Protein AF-A0A2M6X4P5-F1 (afdb_monomer)

Solvent-accessible surface area (backbone atoms only — not comparable to full-atom values): 9635 Å² total; per-residue (Å²): 139,70,73,65,65,58,54,56,53,43,50,57,51,52,50,55,52,47,60,49,28,76,72,23,84,21,36,47,66,47,82,45,94,85,73,28,40,36,39,32,28,67,88,80,66,47,44,37,49,48,46,62,85,42,56,65,49,76,44,84,48,58,52,99,82,68,48,63,32,38,38,44,30,32,71,88,73,50,57,39,34,41,46,46,56,48,58,31,32,42,51,39,91,48,90,95,53,64,70,88,77,47,65,81,57,46,44,74,70,52,53,55,59,42,47,53,53,28,52,51,40,33,75,74,66,32,77,82,31,70,63,28,53,47,36,50,47,52,47,51,15,42,49,53,19,40,45,73,69,31,32,78,50,72,72,63,69,44,55,75,70,70,55,74,79,70,78,77,85,125

Secondary structure (DSSP, 8-state):
--HHHHHHHHHHHHHHHHHHHHH-SSEEEEEETTTEEEEEETTT--EEEE-GGGEEEEEEEE-TT--EEEEEEETTS-EEEE-SS-EEEPPPP-TTS-TTSS-SSB-TTHHHHHHHHHHHHHHHH-TT-HHHHHHHHHHHHHHHHHHHHTB--HHHHTGGGSSPP-----

Sequence (170 aa):
MESSSRSDQKGQLIEKIIEFVERSNGLDGQNTPGDQFEIVQKLDGKRLVFHPTEVDLIYHRKDSEERPFVQVNFTSGVKILLTEDFIGFKPVPMLGLDQEQLPKVVTTPDLISVFEAFEEAFYQEGSESAEVQTLRKVFFSIICGGEAVGFDLECEKNWVQTLPKAPVSA

Structure (mmCIF, N/CA/C/O backbone):
data_AF-A0A2M6X4P5-F1
#
_entry.id   AF-A0A2M6X4P5-F1
#
loop_
_atom_site.group_PDB
_atom_site.id
_atom_site.type_symbol
_atom_site.label_atom_id
_atom_site.label_alt_id
_atom_site.label_comp_id
_atom_site.label_asym_id
_atom_site.label_entity_id
_atom_site.label_seq_id
_atom_site.pdbx_PDB_ins_code
_atom_site.Cartn_x
_atom_site.Cartn_y
_atom_site.Cartn_z
_atom_site.occupancy
_atom_site.B_iso_or_equiv
_atom_site.auth_seq_id
_atom_site.auth_comp_id
_atom_site.auth_asym_id
_atom_site.auth_atom_id
_atom_site.pdbx_PDB_model_num
ATOM 1 N N . MET A 1 1 ? -34.574 -7.195 14.957 1.00 45.31 1 MET A N 1
ATOM 2 C CA . MET A 1 1 ? -33.747 -6.925 16.157 1.00 45.31 1 MET A CA 1
ATOM 3 C C . MET A 1 1 ? -32.290 -7.398 15.983 1.00 45.31 1 MET A C 1
ATOM 5 O O . MET A 1 1 ? -31.601 -7.548 16.976 1.00 45.31 1 MET A O 1
ATOM 9 N N . GLU A 1 2 ? -31.773 -7.567 14.755 1.00 45.44 2 GLU A N 1
ATOM 10 C CA . GLU A 1 2 ? -30.384 -8.028 14.508 1.00 45.44 2 GLU A CA 1
ATOM 11 C C . GLU A 1 2 ? -29.390 -6.895 14.184 1.00 45.44 2 GLU A C 1
ATOM 13 O O . GLU A 1 2 ? -28.190 -7.129 14.078 1.00 45.44 2 GLU A O 1
ATOM 18 N N . SER A 1 3 ? -29.862 -5.654 14.035 1.00 51.47 3 SER A N 1
ATOM 19 C CA . SER A 1 3 ? -29.026 -4.537 13.572 1.00 51.47 3 SER A CA 1
ATOM 20 C C . SER A 1 3 ? -28.127 -3.927 14.654 1.00 51.47 3 SER A C 1
ATOM 22 O O . SER A 1 3 ? -27.179 -3.233 14.308 1.00 51.47 3 SER A O 1
ATOM 24 N N . SER A 1 4 ? -28.385 -4.177 15.943 1.00 53.81 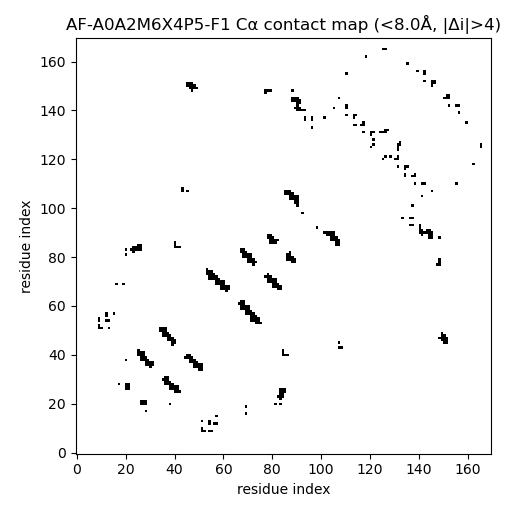4 SER A N 1
ATOM 25 C CA . SER A 1 4 ? -27.554 -3.625 17.026 1.00 53.81 4 SER A CA 1
ATOM 26 C C . SER A 1 4 ? -26.239 -4.390 17.215 1.00 53.81 4 SER A C 1
ATOM 28 O O . SER A 1 4 ? -25.212 -3.760 17.413 1.00 53.81 4 SER A O 1
ATOM 30 N N . SER A 1 5 ? -26.211 -5.720 17.054 1.00 60.22 5 SER A N 1
ATOM 31 C CA . SER A 1 5 ? -25.008 -6.507 17.389 1.00 60.22 5 SER A CA 1
ATOM 32 C C . SER A 1 5 ? -23.869 -6.394 16.367 1.00 60.22 5 SER A C 1
ATOM 34 O O . SER A 1 5 ? -22.706 -6.561 16.722 1.00 60.22 5 SER A O 1
ATOM 36 N N . ARG A 1 6 ? -24.179 -6.136 15.087 1.00 60.25 6 ARG A N 1
ATOM 37 C CA . ARG A 1 6 ? -23.158 -6.001 14.027 1.00 60.25 6 ARG A CA 1
ATOM 38 C C . ARG A 1 6 ? -22.456 -4.646 14.061 1.00 60.25 6 ARG A C 1
ATOM 40 O O . ARG A 1 6 ? -21.273 -4.576 13.745 1.00 60.25 6 ARG A O 1
ATOM 47 N N . SER A 1 7 ? -23.177 -3.595 14.440 1.00 62.34 7 SER A N 1
ATOM 48 C CA . SER A 1 7 ? -22.625 -2.247 14.599 1.00 62.34 7 SER A CA 1
ATOM 49 C C . SER A 1 7 ? -21.603 -2.215 15.736 1.00 62.34 7 SER A C 1
ATOM 51 O O . SER A 1 7 ? -20.499 -1.712 15.548 1.00 62.34 7 SER A O 1
ATOM 53 N N . ASP A 1 8 ? -21.919 -2.875 16.855 1.00 70.62 8 ASP A N 1
ATOM 54 C CA . ASP A 1 8 ? -21.017 -3.005 18.005 1.00 70.62 8 ASP A CA 1
ATOM 55 C C . ASP A 1 8 ? -19.745 -3.792 17.649 1.00 70.62 8 ASP A C 1
ATOM 57 O O . ASP A 1 8 ? -18.641 -3.426 18.050 1.00 70.62 8 ASP A O 1
ATOM 61 N N . GLN A 1 9 ? -19.871 -4.848 16.837 1.00 76.56 9 GLN A N 1
ATOM 62 C CA . GLN A 1 9 ? -18.725 -5.638 16.383 1.00 76.56 9 GLN A CA 1
ATOM 63 C C . GLN A 1 9 ? -17.792 -4.840 15.459 1.00 76.56 9 GLN A C 1
ATOM 65 O O . GLN A 1 9 ? -16.575 -4.979 15.562 1.00 76.56 9 GLN A O 1
ATOM 70 N N . LYS A 1 10 ? -18.333 -3.998 14.568 1.00 77.44 10 LYS A N 1
ATOM 71 C CA . LYS A 1 10 ? -17.508 -3.140 13.702 1.00 77.44 10 LYS A CA 1
ATOM 72 C C . LYS A 1 10 ? -16.803 -2.034 14.486 1.00 77.44 10 LYS A C 1
ATOM 74 O O . LYS A 1 10 ? -15.632 -1.783 14.217 1.00 77.44 10 LYS A O 1
ATOM 79 N N . GLY A 1 11 ? -17.466 -1.450 15.487 1.00 80.94 11 GLY A N 1
ATOM 80 C CA . GLY A 1 11 ? -16.832 -0.510 16.419 1.00 80.94 11 GLY A CA 1
ATOM 81 C C . GLY A 1 11 ? -15.597 -1.117 17.091 1.00 80.94 11 GLY A C 1
ATOM 82 O O . GLY A 1 11 ? -14.517 -0.540 17.026 1.00 80.94 11 GLY A O 1
ATOM 83 N N . GLN A 1 12 ? -15.715 -2.353 17.588 1.00 86.94 12 GLN A N 1
ATOM 84 C CA . GLN A 1 12 ? -14.595 -3.083 18.202 1.00 86.94 12 GLN A CA 1
ATOM 85 C C . GLN A 1 12 ? -13.435 -3.373 17.238 1.00 86.94 12 GLN A C 1
ATOM 87 O O . GLN A 1 12 ? -12.296 -3.537 17.673 1.00 86.94 12 GLN A O 1
ATOM 92 N N . LEU A 1 13 ? -13.697 -3.509 15.934 1.00 90.38 13 LEU A N 1
ATOM 93 C CA . LEU A 1 13 ? -12.625 -3.681 14.952 1.00 90.38 13 LEU A CA 1
ATOM 94 C C . LEU A 1 13 ? -11.847 -2.375 14.783 1.00 90.38 13 LEU A C 1
ATOM 96 O O . LEU A 1 13 ? -10.622 -2.388 14.837 1.00 90.38 13 LEU A O 1
ATOM 100 N N . ILE A 1 14 ? -12.542 -1.249 14.644 1.00 90.62 14 ILE A N 1
ATOM 101 C CA . ILE A 1 14 ? -11.887 0.055 14.511 1.00 90.62 14 ILE A CA 1
ATOM 102 C C . ILE A 1 14 ? -11.112 0.433 15.768 1.00 90.62 14 ILE A C 1
ATOM 104 O O . ILE A 1 14 ? -9.973 0.872 15.646 1.00 90.62 14 ILE A O 1
ATOM 108 N N . GLU A 1 15 ? -11.654 0.168 16.957 1.00 90.81 15 GLU A N 1
ATOM 109 C CA . GLU A 1 15 ? -10.928 0.356 18.220 1.00 90.81 15 GLU A CA 1
ATOM 110 C C . GLU A 1 15 ? -9.583 -0.382 18.217 1.00 90.81 15 GLU A C 1
ATOM 112 O O . GLU A 1 15 ? -8.567 0.194 18.586 1.00 90.81 15 GLU A O 1
ATOM 117 N N . LYS A 1 16 ? -9.525 -1.614 17.695 1.00 92.00 16 LYS A N 1
ATOM 118 C CA . LYS A 1 16 ? -8.262 -2.366 17.587 1.00 92.00 16 LYS A CA 1
ATOM 119 C C . LYS A 1 16 ? -7.272 -1.766 16.594 1.00 92.00 16 LYS A C 1
ATOM 121 O O . LYS A 1 16 ? -6.066 -1.881 16.808 1.00 92.00 16 LYS A O 1
ATOM 126 N N . ILE A 1 17 ? -7.758 -1.175 15.499 1.00 94.19 17 ILE A N 1
ATOM 127 C CA . ILE A 1 17 ? -6.897 -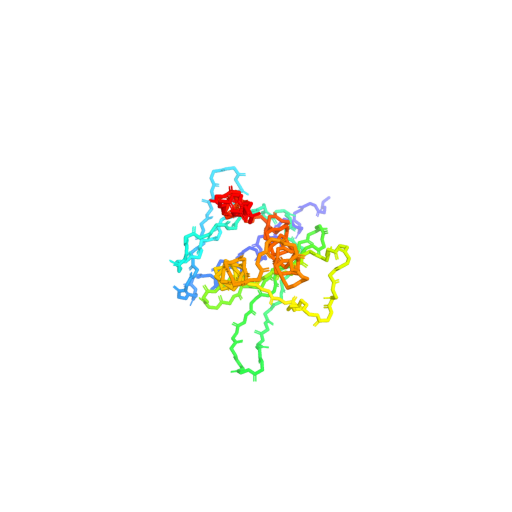0.447 14.556 1.00 94.19 17 ILE A CA 1
ATOM 128 C C . ILE A 1 17 ? -6.318 0.778 15.259 1.00 94.19 17 ILE A C 1
ATOM 130 O O . ILE A 1 17 ? -5.105 0.963 15.234 1.00 94.19 17 ILE A O 1
ATOM 134 N N . ILE A 1 18 ? -7.169 1.565 15.923 1.00 92.75 18 ILE A N 1
ATOM 135 C CA . ILE A 1 18 ? -6.772 2.765 16.665 1.00 92.75 18 ILE A CA 1
ATOM 136 C C . ILE A 1 18 ? -5.742 2.407 17.737 1.00 92.75 18 ILE A C 1
ATOM 138 O O . ILE A 1 18 ? -4.656 2.971 17.732 1.00 92.75 18 ILE A O 1
ATOM 142 N N . GLU A 1 19 ? -6.017 1.409 18.580 1.00 93.69 19 GLU A N 1
ATOM 143 C CA . GLU A 1 19 ? -5.097 0.966 19.633 1.00 93.69 19 GLU A CA 1
ATOM 144 C C . GLU A 1 19 ? -3.721 0.558 19.094 1.00 93.69 19 GLU A C 1
ATOM 146 O O . GLU A 1 19 ? -2.708 0.745 19.769 1.00 93.69 19 GLU A O 1
ATOM 151 N N . PHE A 1 20 ? -3.670 -0.049 17.906 1.00 95.25 20 PHE A N 1
ATOM 152 C CA . PHE A 1 20 ? -2.403 -0.407 17.281 1.00 95.25 20 PHE A CA 1
ATOM 153 C C . PHE A 1 20 ? -1.678 0.828 16.738 1.00 95.25 20 PHE A C 1
ATOM 155 O O . PHE A 1 20 ? -0.490 0.996 17.000 1.00 95.25 20 PHE A O 1
ATOM 162 N N . VAL A 1 21 ? -2.392 1.700 16.022 1.00 95.25 21 VAL A N 1
ATOM 163 C CA . VAL A 1 21 ? -1.834 2.917 15.419 1.00 95.25 21 VAL A CA 1
ATOM 164 C C . VAL A 1 21 ? -1.332 3.889 16.491 1.00 95.25 21 VAL A C 1
ATOM 166 O O . VAL A 1 21 ? -0.218 4.383 16.376 1.00 95.25 21 VAL A O 1
ATOM 169 N N . GLU A 1 22 ? -2.067 4.086 17.587 1.00 93.75 22 GLU A N 1
ATOM 170 C CA . GLU A 1 22 ? -1.651 4.935 18.716 1.00 93.75 22 GLU A CA 1
ATOM 171 C C . GLU A 1 22 ? -0.378 4.441 19.418 1.00 93.75 22 GLU A C 1
ATOM 173 O O . GLU A 1 22 ? 0.344 5.227 20.031 1.00 93.75 22 GLU A O 1
ATOM 178 N N . ARG A 1 23 ? -0.102 3.134 19.358 1.00 93.62 23 ARG A N 1
ATOM 179 C CA . ARG A 1 23 ? 1.126 2.535 19.906 1.00 93.62 23 ARG A CA 1
ATOM 180 C C . ARG A 1 23 ? 2.273 2.514 18.906 1.00 93.62 23 ARG A C 1
ATOM 182 O O . ARG A 1 23 ? 3.403 2.241 19.305 1.00 93.62 23 ARG A O 1
ATOM 189 N N . SER A 1 24 ? 1.981 2.730 17.629 1.00 93.12 24 SER A N 1
ATOM 190 C CA . SER A 1 24 ? 2.983 2.737 16.574 1.00 93.12 24 SER A CA 1
ATOM 191 C C . SER A 1 24 ? 3.766 4.048 16.597 1.00 93.12 24 SER A C 1
ATOM 193 O O . SER A 1 24 ? 3.235 5.110 16.927 1.00 93.12 24 SER A O 1
ATOM 195 N N . ASN A 1 25 ? 5.044 3.984 16.236 1.00 92.12 25 ASN A N 1
ATOM 196 C CA . ASN A 1 25 ? 5.870 5.182 16.162 1.00 92.12 25 ASN A CA 1
ATOM 197 C C . ASN A 1 25 ? 5.689 5.904 14.825 1.00 92.12 25 ASN A C 1
ATOM 199 O O . ASN A 1 25 ? 5.691 7.136 14.807 1.00 92.12 25 ASN A O 1
ATOM 203 N N . GLY A 1 26 ? 5.495 5.165 13.730 1.00 94.12 26 GLY A N 1
ATOM 204 C CA . GLY A 1 26 ? 5.463 5.697 12.370 1.00 94.12 26 GLY A CA 1
ATOM 205 C C . GLY A 1 26 ? 4.080 5.952 11.778 1.00 94.12 26 GLY A C 1
ATOM 206 O O . GLY A 1 26 ? 4.021 6.532 10.695 1.00 94.12 26 GLY A O 1
ATOM 207 N N . LEU A 1 27 ? 2.983 5.585 12.451 1.00 96.56 27 LEU A N 1
ATOM 208 C CA . LEU A 1 27 ? 1.624 5.839 11.962 1.00 96.56 27 LEU A CA 1
ATOM 209 C C . LEU A 1 27 ? 0.875 6.817 12.877 1.00 96.56 27 LEU A C 1
ATOM 211 O O . LEU A 1 27 ? 1.049 6.802 14.092 1.00 96.56 27 LEU A O 1
ATOM 215 N N . ASP A 1 28 ? 0.016 7.643 12.283 1.00 95.38 28 ASP A N 1
ATOM 216 C CA . ASP A 1 28 ? -0.967 8.470 12.987 1.00 95.38 28 ASP A CA 1
ATOM 217 C C . ASP A 1 28 ? -2.370 8.148 12.469 1.00 95.38 28 ASP A C 1
ATOM 219 O O . ASP A 1 28 ? -2.593 8.092 11.262 1.00 95.38 28 ASP A O 1
ATOM 223 N N . GLY A 1 29 ? -3.321 7.932 13.376 1.00 93.19 29 GLY A N 1
ATOM 224 C CA . GLY A 1 29 ? -4.703 7.585 13.045 1.00 93.19 29 GLY A CA 1
ATOM 225 C C . GLY A 1 29 ? -5.652 8.699 13.455 1.00 93.19 29 GLY A C 1
ATOM 226 O O . GLY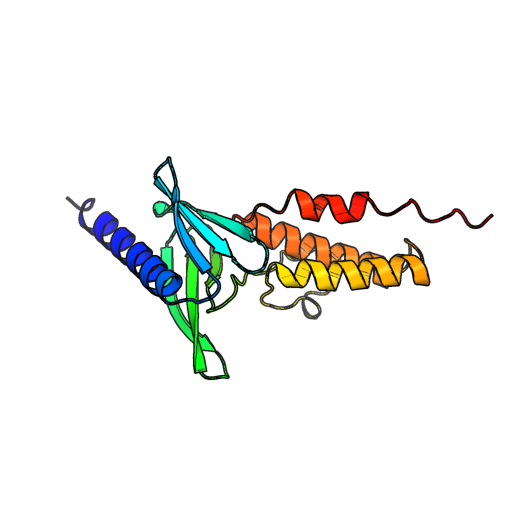 A 1 29 ? -5.570 9.195 14.577 1.00 93.19 29 GLY A O 1
ATOM 227 N N . GLN A 1 30 ? -6.570 9.084 12.571 1.00 91.25 30 GLN A N 1
ATOM 228 C CA . GLN A 1 30 ? -7.581 10.091 12.883 1.00 91.25 30 GLN A CA 1
ATOM 229 C C . GLN A 1 30 ? -8.903 9.846 12.155 1.00 91.25 30 GLN A C 1
ATOM 231 O O . GLN A 1 30 ? -8.944 9.356 11.027 1.00 91.25 30 GLN A O 1
ATOM 236 N N . ASN A 1 31 ? -10.003 10.232 12.801 1.00 88.06 31 ASN A N 1
ATOM 237 C CA . ASN A 1 31 ? -11.311 10.279 12.154 1.00 88.06 31 ASN A CA 1
ATOM 238 C C . ASN A 1 31 ? -11.390 11.531 11.277 1.00 88.06 31 ASN A C 1
ATOM 240 O O . ASN A 1 31 ? -11.111 12.638 11.747 1.00 88.06 31 ASN A O 1
ATOM 244 N N . THR A 1 32 ? -11.801 11.373 10.024 1.00 85.44 32 THR A N 1
ATOM 245 C CA . THR A 1 32 ? -11.976 12.485 9.087 1.00 85.44 32 THR A CA 1
ATOM 246 C C . THR A 1 32 ? -13.457 12.862 8.942 1.00 85.44 32 THR A C 1
ATOM 248 O O . THR A 1 32 ? -14.355 12.099 9.321 1.00 85.44 32 THR A O 1
ATOM 251 N N . PRO A 1 33 ? -13.765 14.069 8.429 1.00 77.94 33 PRO A N 1
ATOM 252 C CA . PRO A 1 33 ? -15.142 14.458 8.143 1.00 77.94 33 PRO A CA 1
ATOM 253 C C . PRO A 1 33 ? -15.794 13.475 7.160 1.00 77.94 33 PRO A C 1
ATOM 255 O O . PRO A 1 33 ? -15.250 13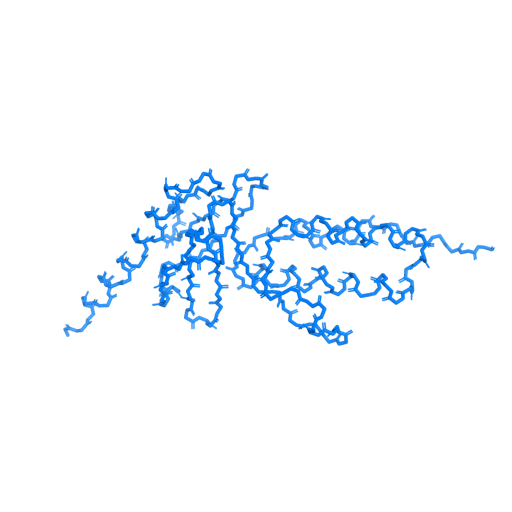.220 6.092 1.00 77.94 33 PRO A O 1
ATOM 258 N N . GLY A 1 34 ? -16.978 12.961 7.503 1.00 78.38 34 GLY A N 1
ATOM 259 C CA . GLY A 1 34 ? -17.692 11.981 6.672 1.00 78.38 34 GLY A CA 1
ATOM 260 C C . GLY A 1 34 ? -17.617 10.533 7.162 1.00 78.38 34 GLY A C 1
ATOM 261 O O . GLY A 1 34 ? -17.914 9.639 6.380 1.00 78.38 34 GLY A O 1
ATOM 262 N N . ASP A 1 35 ? -17.264 10.314 8.436 1.00 85.25 35 ASP A N 1
ATOM 263 C CA . ASP A 1 35 ? -17.228 8.984 9.074 1.00 85.25 35 ASP A CA 1
ATOM 264 C C . ASP A 1 35 ? -16.212 8.029 8.425 1.00 85.25 35 ASP A C 1
ATOM 266 O O . ASP A 1 35 ? -16.399 6.816 8.380 1.00 85.25 35 ASP A O 1
ATOM 270 N N . GLN A 1 36 ? -15.125 8.592 7.895 1.00 90.38 36 GLN A N 1
ATOM 271 C CA . GLN A 1 36 ? -13.984 7.848 7.374 1.00 90.38 36 GLN A CA 1
ATOM 272 C C . GLN A 1 36 ? -12.852 7.831 8.403 1.00 90.38 36 GLN A C 1
ATOM 274 O O . GLN A 1 36 ? -12.738 8.713 9.260 1.00 90.38 36 GLN A O 1
ATOM 279 N N . PHE A 1 37 ? -12.006 6.812 8.302 1.00 91.44 37 PHE A N 1
ATOM 280 C CA . PHE A 1 37 ? -10.792 6.688 9.090 1.00 91.44 37 PHE A CA 1
ATOM 281 C C . PHE A 1 37 ? -9.583 6.901 8.180 1.00 91.44 37 PHE A C 1
ATOM 283 O O . PHE A 1 37 ? -9.497 6.303 7.106 1.00 91.44 37 PHE A O 1
ATOM 290 N N . GLU A 1 38 ? -8.666 7.764 8.605 1.00 94.06 38 GLU A N 1
ATOM 291 C CA . GLU A 1 38 ? -7.408 8.042 7.917 1.00 94.06 38 GLU A CA 1
ATOM 292 C C . GLU A 1 38 ? -6.242 7.538 8.766 1.00 94.06 38 GLU A C 1
ATOM 294 O O . GLU A 1 38 ? -6.183 7.790 9.971 1.00 94.06 38 GLU A O 1
ATOM 299 N N . ILE A 1 39 ? -5.302 6.851 8.117 1.00 95.62 39 ILE A N 1
ATOM 300 C CA . ILE A 1 39 ? -3.997 6.507 8.681 1.00 95.62 39 ILE A CA 1
ATOM 301 C C . ILE A 1 39 ? -2.928 7.220 7.859 1.00 95.62 39 ILE A C 1
ATOM 303 O O . ILE A 1 39 ? -2.874 7.060 6.640 1.00 95.62 39 ILE A O 1
ATOM 307 N N . VAL A 1 40 ? -2.071 7.989 8.524 1.00 95.38 40 VAL A N 1
ATOM 308 C CA . VAL A 1 40 ? -0.960 8.722 7.916 1.00 95.38 40 VAL A CA 1
ATOM 309 C C . VAL A 1 40 ? 0.361 8.066 8.301 1.00 95.38 40 VAL A C 1
ATOM 311 O O . VAL A 1 40 ? 0.635 7.863 9.480 1.00 95.38 40 VAL A O 1
ATOM 314 N N . GLN A 1 41 ? 1.199 7.764 7.313 1.00 95.00 41 GLN A N 1
ATOM 315 C CA . GLN A 1 41 ? 2.581 7.339 7.516 1.00 95.00 41 GLN A CA 1
ATOM 316 C C . GLN A 1 41 ? 3.473 8.565 7.720 1.00 95.00 41 GLN A C 1
ATOM 318 O O . GLN A 1 41 ? 3.587 9.417 6.842 1.00 95.00 41 GLN A O 1
ATOM 323 N N . LYS A 1 42 ? 4.143 8.663 8.870 1.00 94.88 42 LYS A N 1
ATOM 324 C CA . LYS A 1 42 ? 5.004 9.810 9.210 1.00 94.88 42 LYS A CA 1
ATOM 325 C C . LYS A 1 42 ? 6.231 9.928 8.314 1.00 94.88 42 LYS A C 1
ATOM 327 O O . LYS A 1 42 ? 6.709 11.040 8.112 1.00 94.88 42 LYS A O 1
ATOM 332 N N . LEU A 1 43 ? 6.749 8.804 7.809 1.00 92.62 43 LEU A N 1
ATOM 333 C CA . LEU A 1 43 ? 7.980 8.796 7.014 1.00 92.62 43 LEU A CA 1
ATOM 334 C C . LEU A 1 43 ? 7.828 9.593 5.711 1.00 92.62 43 LEU A C 1
ATOM 336 O O . LEU A 1 43 ? 8.718 10.362 5.360 1.00 92.62 43 LEU A O 1
ATOM 340 N N . ASP A 1 44 ? 6.722 9.394 4.998 1.00 91.50 44 ASP A N 1
ATOM 341 C CA . ASP A 1 44 ? 6.500 9.913 3.643 1.00 91.50 44 ASP A CA 1
ATOM 342 C C . ASP A 1 44 ? 5.209 10.743 3.509 1.00 91.50 44 ASP A C 1
ATOM 344 O O . ASP A 1 44 ? 4.902 11.262 2.436 1.00 91.50 44 ASP A O 1
ATOM 348 N N . GLY A 1 45 ? 4.451 10.896 4.598 1.00 92.00 45 GLY A N 1
ATOM 349 C CA . GLY A 1 45 ? 3.193 11.636 4.632 1.00 92.00 45 GLY A CA 1
ATOM 350 C C . GLY A 1 45 ? 2.049 10.947 3.887 1.00 92.00 45 GLY A C 1
ATOM 351 O O . GLY A 1 45 ? 1.024 11.593 3.647 1.00 92.00 45 GLY A O 1
ATOM 352 N N . LYS A 1 46 ? 2.205 9.673 3.493 1.00 93.12 46 LYS A N 1
ATOM 353 C CA . LYS A 1 46 ? 1.188 8.943 2.734 1.00 93.12 46 LYS A CA 1
ATOM 354 C C . LYS A 1 46 ? -0.017 8.609 3.587 1.00 93.12 46 LYS A C 1
ATOM 356 O O . LYS A 1 46 ? 0.096 8.293 4.767 1.00 93.12 46 LYS A O 1
ATOM 361 N N . ARG A 1 47 ? -1.188 8.725 2.966 1.00 93.75 47 ARG A N 1
ATOM 362 C CA . ARG A 1 47 ? -2.487 8.656 3.631 1.00 93.75 47 ARG A CA 1
ATOM 363 C C . ARG A 1 47 ? -3.265 7.490 3.067 1.00 93.75 47 ARG A C 1
ATOM 365 O O . ARG A 1 47 ? -3.435 7.405 1.853 1.00 93.75 47 ARG A O 1
ATOM 372 N N . LEU A 1 48 ? -3.739 6.634 3.956 1.00 94.44 48 LEU A N 1
ATOM 373 C CA . LEU A 1 48 ? -4.681 5.576 3.653 1.00 94.44 48 LEU A CA 1
ATOM 374 C C . LEU A 1 48 ? -6.035 5.968 4.235 1.00 94.44 48 LEU A C 1
ATOM 376 O O . LEU A 1 48 ? -6.143 6.158 5.447 1.00 94.44 48 LEU A O 1
ATOM 380 N N . VAL A 1 49 ? -7.058 6.063 3.391 1.00 92.56 49 VAL A N 1
ATOM 381 C CA . VAL A 1 49 ? -8.414 6.425 3.819 1.00 92.56 49 VAL A CA 1
ATOM 382 C C . VAL A 1 49 ? -9.378 5.292 3.499 1.00 92.56 49 VAL A C 1
ATOM 384 O O . VAL A 1 49 ? -9.404 4.795 2.376 1.00 92.56 49 VAL A O 1
ATOM 387 N N . PHE A 1 50 ? -10.185 4.894 4.481 1.00 92.56 50 PHE A N 1
ATOM 388 C CA . PHE A 1 50 ? -11.227 3.882 4.302 1.00 92.56 50 PHE A CA 1
ATOM 389 C C . PHE A 1 50 ? -12.419 4.135 5.225 1.00 92.56 50 PHE A C 1
ATOM 391 O O . PHE A 1 50 ? -12.321 4.830 6.240 1.00 92.56 50 PHE A O 1
ATOM 398 N N . HIS A 1 51 ? -13.570 3.550 4.899 1.00 92.19 51 HIS A N 1
ATOM 399 C CA . HIS A 1 51 ? -14.740 3.620 5.769 1.00 92.19 51 HIS A CA 1
ATOM 400 C C . HIS A 1 51 ? -14.703 2.472 6.792 1.00 92.19 51 HIS A C 1
ATOM 402 O O . HIS A 1 51 ? -14.505 1.317 6.412 1.00 92.19 51 HIS A O 1
ATOM 408 N N . PRO A 1 52 ? -15.007 2.712 8.081 1.00 90.75 52 PRO A N 1
ATOM 409 C CA . PRO A 1 52 ? -15.225 1.658 9.070 1.00 90.75 52 PRO A CA 1
ATOM 410 C C . PRO A 1 52 ? -16.114 0.495 8.626 1.00 90.75 52 PRO A C 1
ATOM 412 O O . PRO A 1 52 ? -15.922 -0.651 9.033 1.00 90.75 52 PRO A O 1
ATOM 415 N N . THR A 1 53 ? -17.100 0.771 7.770 1.00 91.38 53 THR A N 1
ATOM 416 C CA . THR A 1 53 ? -18.013 -0.246 7.251 1.00 91.38 53 THR A CA 1
ATOM 417 C C . THR A 1 53 ? -17.346 -1.207 6.269 1.00 91.38 53 THR A C 1
ATOM 419 O O . THR A 1 53 ? -17.858 -2.315 6.093 1.00 91.38 53 THR A O 1
ATOM 422 N N . GLU A 1 54 ? -16.208 -0.835 5.688 1.00 92.75 54 GLU A N 1
ATOM 423 C CA . GLU A 1 54 ? -15.443 -1.647 4.745 1.00 92.75 54 GLU A CA 1
ATOM 424 C C . GLU A 1 54 ? -14.552 -2.669 5.448 1.00 92.75 54 GLU A C 1
ATOM 426 O O . GLU A 1 54 ? -14.141 -3.629 4.801 1.00 92.75 54 GLU A O 1
ATOM 431 N N . VAL A 1 55 ? -14.287 -2.517 6.749 1.00 94.44 55 VAL A N 1
ATOM 432 C CA . VAL A 1 55 ? -13.496 -3.473 7.534 1.00 94.44 55 VAL A CA 1
ATOM 433 C C . VAL A 1 55 ? -14.320 -4.732 7.817 1.00 94.44 55 VAL A C 1
ATOM 435 O O . VAL A 1 55 ? -15.425 -4.668 8.363 1.00 94.44 55 VAL A O 1
ATOM 438 N N . ASP A 1 56 ? -13.764 -5.884 7.444 1.00 94.94 56 ASP A N 1
ATOM 439 C CA . ASP A 1 56 ? -14.355 -7.208 7.652 1.00 94.94 56 ASP A CA 1
ATOM 440 C C . ASP A 1 56 ? -13.728 -7.906 8.867 1.00 94.94 56 ASP A C 1
ATOM 442 O O . ASP A 1 56 ? -14.415 -8.241 9.832 1.00 94.94 56 ASP A O 1
ATOM 446 N N . LEU A 1 57 ? -12.401 -8.088 8.855 1.00 94.81 57 LEU A N 1
ATOM 447 C CA . LEU A 1 57 ? -11.682 -8.854 9.878 1.00 94.81 57 LEU A CA 1
ATOM 448 C C . LEU A 1 57 ? -10.299 -8.281 10.174 1.00 94.81 57 LEU A C 1
ATOM 450 O O . LEU A 1 57 ? -9.585 -7.834 9.275 1.00 94.81 57 LEU A O 1
ATOM 454 N N . ILE A 1 58 ? -9.877 -8.404 11.432 1.00 95.69 58 ILE A N 1
ATOM 455 C CA . ILE A 1 58 ? -8.557 -7.977 11.901 1.00 95.69 58 ILE A CA 1
ATOM 456 C C . ILE A 1 58 ? -7.826 -9.148 12.551 1.00 95.69 58 ILE A C 1
ATOM 458 O O . ILE A 1 58 ? -8.393 -9.860 13.382 1.00 95.69 58 ILE A O 1
ATOM 462 N N . TYR A 1 59 ? -6.549 -9.317 12.208 1.00 95.44 59 TYR A N 1
ATOM 463 C CA . TYR A 1 59 ? -5.660 -10.283 12.847 1.00 95.44 59 TYR A CA 1
ATOM 464 C C . TYR A 1 59 ? -4.424 -9.595 13.414 1.00 95.44 59 TYR A C 1
ATOM 466 O O . TYR A 1 59 ? -3.647 -9.008 12.665 1.00 95.44 59 TYR A O 1
ATOM 474 N N . HIS A 1 60 ? -4.196 -9.757 14.714 1.00 94.50 60 HIS A N 1
ATOM 475 C CA . HIS A 1 60 ? -2.913 -9.435 15.332 1.00 94.50 60 HIS A CA 1
ATOM 476 C C . HIS A 1 60 ? -1.958 -10.600 15.099 1.00 94.50 60 HIS A C 1
ATOM 478 O O . HIS A 1 60 ? -2.295 -11.756 15.372 1.00 94.50 60 HIS A O 1
ATOM 484 N N . ARG A 1 61 ? -0.787 -10.304 14.552 1.00 94.75 61 ARG A N 1
ATOM 485 C CA . ARG A 1 61 ? 0.228 -11.293 14.205 1.00 94.75 61 ARG A CA 1
ATOM 486 C C . ARG A 1 61 ? 1.601 -10.783 14.609 1.00 94.75 61 ARG A C 1
ATOM 488 O O . ARG A 1 61 ? 1.761 -9.639 15.025 1.00 94.75 61 ARG A O 1
ATOM 495 N N . LYS A 1 62 ? 2.577 -11.671 14.491 1.00 93.44 62 LYS A N 1
ATOM 496 C CA . LYS A 1 62 ? 3.990 -11.348 14.581 1.00 93.44 62 LYS A CA 1
ATOM 497 C C . LYS A 1 62 ? 4.693 -11.857 13.339 1.00 93.44 62 LYS A C 1
ATOM 499 O O . LYS A 1 62 ? 4.270 -12.869 12.771 1.00 93.44 62 LYS A O 1
ATOM 504 N N . ASP A 1 63 ? 5.699 -11.124 12.889 1.00 90.19 63 ASP A N 1
ATOM 50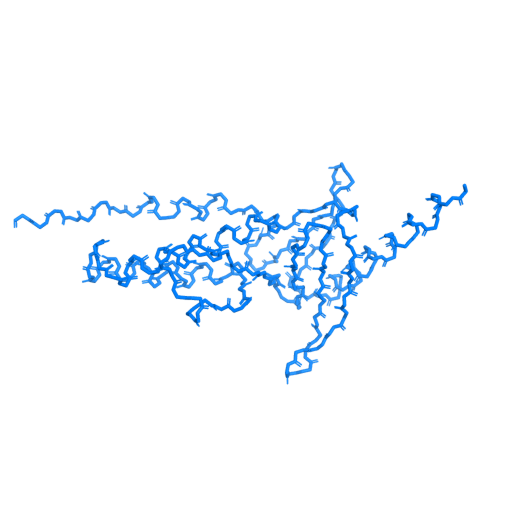5 C CA . ASP A 1 63 ? 6.560 -11.572 11.801 1.00 90.19 63 ASP A CA 1
ATOM 506 C C . ASP A 1 63 ? 7.585 -12.610 12.301 1.00 90.19 63 ASP A C 1
ATOM 508 O O . ASP A 1 63 ? 7.542 -13.056 13.449 1.00 90.19 63 ASP A O 1
ATOM 512 N N . SER A 1 64 ? 8.503 -13.028 11.428 1.00 90.44 64 SER A N 1
ATOM 513 C CA . SER A 1 64 ? 9.570 -13.977 11.775 1.00 90.44 64 SER A CA 1
ATOM 514 C C . 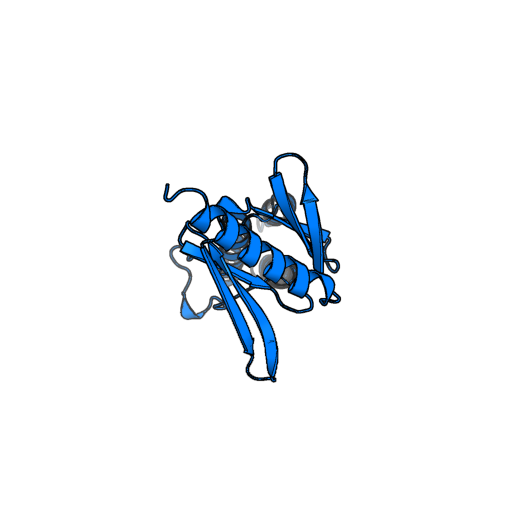SER A 1 64 ? 10.564 -13.452 12.816 1.00 90.44 64 SER A C 1
ATOM 516 O O . SER A 1 64 ? 11.339 -14.237 13.354 1.00 90.44 64 SER A O 1
ATOM 518 N N . GLU A 1 65 ? 10.558 -12.147 13.084 1.00 92.81 65 GLU A N 1
ATOM 519 C CA . GLU A 1 65 ? 11.412 -11.463 14.057 1.00 92.81 65 GLU A CA 1
ATOM 520 C C . GLU A 1 65 ? 10.641 -11.111 15.342 1.00 92.81 65 GLU A C 1
ATOM 522 O O . GLU A 1 65 ? 11.107 -10.315 16.152 1.00 92.81 65 GLU A O 1
ATOM 527 N N . GLU A 1 66 ? 9.459 -11.707 15.547 1.00 92.94 66 GLU A N 1
ATOM 528 C CA . GLU A 1 66 ? 8.553 -11.439 16.671 1.00 92.94 66 GLU A CA 1
ATOM 529 C C . GLU A 1 66 ? 8.001 -10.000 16.728 1.00 92.94 66 GLU A C 1
ATOM 531 O O . GLU A 1 66 ? 7.361 -9.626 17.721 1.00 92.94 66 GLU A O 1
ATOM 536 N N . ARG A 1 67 ? 8.169 -9.202 15.664 1.00 92.19 67 ARG A N 1
ATOM 537 C CA . ARG A 1 67 ? 7.634 -7.838 15.597 1.00 92.19 67 ARG A CA 1
ATOM 538 C C . ARG A 1 67 ? 6.127 -7.874 15.356 1.00 92.19 67 ARG A C 1
ATOM 540 O O . ARG A 1 67 ? 5.670 -8.574 14.444 1.00 92.19 67 ARG A O 1
ATOM 547 N N . PRO A 1 68 ? 5.328 -7.155 16.163 1.00 93.31 68 PRO A N 1
ATOM 548 C CA . PRO A 1 68 ? 3.882 -7.167 16.028 1.00 93.31 68 PRO A CA 1
ATOM 549 C C . PRO A 1 68 ? 3.436 -6.425 14.765 1.00 93.31 68 PRO A C 1
ATOM 551 O O . PRO A 1 68 ? 3.952 -5.362 14.432 1.00 93.31 68 PRO A O 1
ATOM 554 N N . PHE A 1 69 ? 2.417 -6.958 14.100 1.00 95.50 69 PHE A N 1
ATOM 555 C CA . PHE A 1 69 ? 1.713 -6.269 13.024 1.00 95.50 69 PHE A CA 1
ATOM 556 C C . PHE A 1 69 ? 0.224 -6.619 13.039 1.00 95.50 69 PHE A C 1
ATOM 558 O O . PHE A 1 69 ? -0.196 -7.653 13.573 1.00 95.50 69 PHE A O 1
ATOM 565 N N . VAL A 1 70 ? -0.585 -5.758 12.431 1.00 96.50 70 VAL A N 1
ATOM 566 C CA . VAL A 1 70 ? -2.029 -5.942 12.304 1.00 96.50 70 VAL A CA 1
ATOM 567 C C . VAL A 1 70 ? -2.405 -6.110 10.843 1.00 96.50 70 VAL A C 1
ATOM 569 O O . VAL A 1 70 ? -2.204 -5.222 10.025 1.00 96.50 70 VAL A O 1
ATOM 572 N N . GLN A 1 71 ? -2.997 -7.253 10.508 1.00 96.94 71 GLN A N 1
ATOM 573 C CA . GLN A 1 71 ? -3.610 -7.457 9.202 1.00 96.94 71 GLN A CA 1
ATOM 574 C C . GLN A 1 71 ? -5.066 -7.013 9.245 1.00 96.94 71 GLN A C 1
ATOM 576 O O . GLN A 1 71 ? -5.866 -7.615 9.964 1.00 96.94 71 GLN A O 1
ATOM 581 N N . VAL A 1 72 ? -5.417 -6.030 8.422 1.00 97.00 72 VAL A N 1
ATOM 582 C CA . VAL A 1 72 ? -6.800 -5.588 8.216 1.00 97.00 72 VAL A CA 1
ATOM 583 C C . VAL A 1 72 ? -7.293 -6.162 6.893 1.00 97.00 72 VAL A C 1
ATOM 585 O O . VAL A 1 72 ? -6.625 -6.063 5.863 1.00 97.00 72 VAL A O 1
ATOM 588 N N . ASN A 1 73 ? -8.446 -6.819 6.931 1.00 96.25 73 ASN A N 1
ATOM 589 C CA . ASN A 1 73 ? -9.102 -7.407 5.771 1.00 96.25 73 ASN A CA 1
ATOM 590 C C . ASN A 1 73 ? -10.365 -6.604 5.502 1.00 96.25 73 ASN A C 1
ATOM 592 O O . ASN A 1 73 ? -11.177 -6.410 6.410 1.00 96.25 73 ASN A O 1
ATOM 596 N N . PHE A 1 74 ? -10.521 -6.168 4.261 1.00 95.12 74 PHE A N 1
ATOM 597 C CA . PHE A 1 74 ? -11.675 -5.412 3.815 1.00 95.12 74 PHE A CA 1
ATOM 598 C C . PHE A 1 74 ? -12.712 -6.326 3.169 1.00 95.12 74 PHE A C 1
ATOM 600 O O . PHE A 1 74 ? -12.391 -7.365 2.591 1.00 95.12 74 PHE A O 1
ATOM 607 N N . THR A 1 75 ? -13.966 -5.893 3.210 1.00 94.75 75 THR A N 1
ATOM 608 C CA . THR A 1 75 ? -15.116 -6.551 2.570 1.00 94.75 75 THR A CA 1
ATOM 609 C C . THR A 1 75 ? -14.963 -6.691 1.051 1.00 94.75 75 THR A C 1
ATOM 611 O O . THR A 1 75 ? -15.552 -7.591 0.458 1.00 94.75 75 THR A O 1
ATOM 614 N N . SER A 1 76 ? -14.125 -5.861 0.419 1.00 92.56 76 SER A N 1
ATOM 615 C CA . SER A 1 76 ? -13.735 -5.975 -0.994 1.00 92.56 76 SER A CA 1
ATOM 616 C C . SER A 1 76 ? -12.806 -7.165 -1.287 1.00 92.56 76 SER A C 1
ATOM 618 O O . SER A 1 76 ? -12.560 -7.485 -2.448 1.00 92.56 76 SER A O 1
ATOM 620 N N . GLY A 1 77 ? -12.263 -7.815 -0.252 1.00 91.94 77 GLY A N 1
ATOM 621 C CA . GLY A 1 77 ? -11.225 -8.844 -0.351 1.00 91.94 77 GLY A CA 1
ATOM 622 C C . GLY A 1 77 ? -9.794 -8.291 -0.328 1.00 91.94 77 GLY A C 1
ATOM 623 O O . GLY A 1 77 ? -8.839 -9.071 -0.253 1.00 91.94 77 GLY A O 1
ATOM 624 N N . VAL A 1 78 ? -9.639 -6.964 -0.352 1.00 93.06 78 VAL A N 1
ATOM 625 C CA . VAL A 1 78 ? -8.356 -6.269 -0.195 1.00 93.06 78 VAL A CA 1
ATOM 626 C C . VAL A 1 78 ? -7.827 -6.434 1.232 1.00 93.06 78 VAL A C 1
ATOM 628 O O . VAL A 1 78 ? -8.588 -6.617 2.185 1.00 93.06 78 VAL A O 1
ATOM 631 N N . LYS A 1 79 ? -6.500 -6.407 1.385 1.00 94.88 79 LYS A N 1
ATOM 632 C CA . LYS A 1 79 ? -5.820 -6.560 2.673 1.00 94.88 79 LYS A CA 1
ATOM 633 C C . LYS A 1 79 ? -4.686 -5.559 2.794 1.00 94.88 79 LYS A C 1
ATOM 635 O O . LYS A 1 79 ? -3.945 -5.367 1.831 1.00 94.88 79 LYS A O 1
ATOM 640 N N . ILE A 1 80 ? -4.521 -5.022 3.994 1.00 97.12 80 ILE A N 1
ATOM 641 C CA . ILE A 1 80 ? -3.367 -4.210 4.383 1.00 97.12 80 ILE A CA 1
ATOM 642 C C . ILE A 1 80 ? -2.712 -4.796 5.632 1.00 97.12 80 ILE A C 1
ATOM 644 O O . ILE A 1 80 ? -3.332 -5.552 6.390 1.00 97.12 80 ILE A O 1
ATOM 648 N N . LEU A 1 81 ? -1.455 -4.432 5.841 1.00 96.81 81 LEU A N 1
ATOM 649 C CA . LEU A 1 81 ? -0.637 -4.814 6.980 1.00 96.81 81 LEU A CA 1
ATOM 650 C C . LEU A 1 81 ? -0.131 -3.550 7.664 1.00 96.81 81 LEU A C 1
ATOM 652 O O . LEU A 1 81 ? 0.728 -2.868 7.129 1.00 96.81 81 LEU A O 1
ATOM 656 N N . LEU A 1 82 ? -0.650 -3.244 8.842 1.00 96.75 82 LEU A N 1
ATOM 657 C CA . LEU A 1 82 ? -0.150 -2.157 9.671 1.00 96.75 82 LEU A CA 1
ATOM 658 C C . LEU A 1 82 ? 1.039 -2.682 10.477 1.00 96.75 82 LEU A C 1
ATOM 660 O O . LEU A 1 82 ? 0.886 -3.631 11.250 1.00 96.75 82 LEU A O 1
ATOM 664 N N . THR A 1 83 ? 2.212 -2.091 10.284 1.00 95.38 83 THR A N 1
ATOM 665 C CA . THR A 1 83 ? 3.407 -2.334 11.101 1.00 95.38 83 THR A CA 1
ATOM 666 C C . THR A 1 83 ? 3.666 -1.131 12.007 1.00 95.38 83 THR A C 1
ATOM 668 O O . THR A 1 83 ? 2.866 -0.200 12.056 1.00 95.38 83 THR A O 1
ATOM 671 N N . GLU A 1 84 ? 4.762 -1.154 12.764 1.00 93.44 84 GLU A N 1
ATOM 672 C CA . GLU A 1 84 ? 5.153 -0.016 13.602 1.00 93.44 84 GLU A CA 1
ATOM 673 C C . GLU A 1 84 ? 5.449 1.252 12.785 1.00 93.44 84 GLU A C 1
ATOM 675 O O . GLU A 1 84 ? 5.194 2.358 13.263 1.00 93.44 84 GLU A O 1
ATOM 680 N N . ASP A 1 85 ? 5.933 1.081 11.552 1.00 92.31 85 ASP A N 1
ATOM 681 C CA . ASP A 1 85 ? 6.448 2.174 10.726 1.00 92.31 85 ASP A CA 1
ATOM 682 C C . ASP A 1 85 ? 5.641 2.406 9.442 1.00 92.31 85 ASP A C 1
ATOM 684 O O . ASP A 1 85 ? 5.554 3.534 8.954 1.00 92.31 85 ASP A O 1
ATOM 688 N N . PHE A 1 86 ? 5.057 1.345 8.875 1.00 94.81 86 PHE A N 1
ATOM 689 C CA . PHE A 1 86 ? 4.532 1.351 7.511 1.00 94.81 86 PHE A CA 1
ATOM 690 C C . PHE A 1 86 ? 3.205 0.619 7.376 1.00 94.81 86 PHE A C 1
ATOM 692 O O . PHE A 1 86 ? 2.803 -0.200 8.203 1.00 94.81 86 PHE A O 1
ATOM 699 N N . ILE A 1 87 ? 2.549 0.881 6.252 1.00 96.44 87 ILE A N 1
ATOM 700 C CA . ILE A 1 87 ? 1.387 0.130 5.804 1.00 96.44 87 ILE A CA 1
ATOM 701 C C . ILE A 1 87 ? 1.819 -0.699 4.594 1.00 96.44 87 ILE A C 1
ATOM 703 O O . ILE A 1 87 ? 2.137 -0.175 3.527 1.00 96.44 87 ILE A O 1
ATOM 707 N N . GLY A 1 88 ? 1.841 -2.014 4.770 1.00 96.69 88 GLY A N 1
ATOM 708 C CA . GLY A 1 88 ? 2.090 -2.978 3.712 1.00 96.69 88 GLY A CA 1
ATOM 709 C C . GLY A 1 88 ? 0.821 -3.306 2.928 1.00 96.69 88 GLY A C 1
ATOM 710 O O . GLY A 1 88 ? -0.252 -3.490 3.505 1.00 96.69 88 GLY A O 1
ATOM 711 N N . PHE A 1 89 ? 0.942 -3.454 1.616 1.00 96.62 89 PHE A N 1
ATOM 712 C CA . PHE A 1 89 ? -0.137 -3.866 0.723 1.00 96.62 89 PHE A CA 1
ATOM 713 C C . PHE A 1 89 ? 0.384 -4.793 -0.376 1.00 96.62 89 PHE A C 1
ATOM 715 O O . PHE A 1 89 ? 1.588 -4.968 -0.560 1.00 96.62 89 PHE A O 1
ATOM 722 N N . LYS A 1 90 ? -0.532 -5.449 -1.093 1.00 95.38 90 LYS A N 1
ATOM 723 C CA . LYS A 1 90 ? -0.171 -6.352 -2.189 1.00 95.38 90 LYS A CA 1
ATOM 724 C C . LYS A 1 90 ? -0.128 -5.578 -3.514 1.00 95.38 90 LYS A C 1
ATOM 726 O O . LYS A 1 90 ? -1.128 -4.941 -3.847 1.00 95.38 90 LYS A O 1
ATOM 731 N N . PRO A 1 91 ? 0.956 -5.676 -4.301 1.00 94.88 91 PRO A N 1
ATOM 732 C CA . PRO A 1 91 ? 0.994 -5.077 -5.630 1.00 94.88 91 PRO A CA 1
ATOM 733 C C . PRO A 1 91 ? 0.042 -5.812 -6.598 1.00 94.88 91 PRO A C 1
ATOM 735 O O . PRO A 1 91 ? -0.234 -7.008 -6.437 1.00 94.88 91 PRO A O 1
ATOM 738 N N . VAL A 1 92 ? -0.493 -5.104 -7.598 1.00 93.62 92 VAL A N 1
ATOM 739 C CA . VAL A 1 92 ? -1.460 -5.659 -8.564 1.00 93.62 92 VAL A CA 1
ATOM 740 C C . VAL A 1 92 ? -0.728 -6.414 -9.675 1.00 93.62 92 VAL A C 1
ATOM 742 O O . VAL A 1 92 ? 0.038 -5.802 -10.413 1.00 93.62 92 VAL A O 1
ATOM 745 N N . PRO A 1 93 ? -0.993 -7.718 -9.883 1.00 90.69 93 PRO A N 1
ATOM 746 C CA . PRO A 1 93 ? -0.356 -8.471 -10.958 1.00 90.69 93 PRO A CA 1
ATOM 747 C C . PRO A 1 93 ? -0.560 -7.810 -12.328 1.00 90.69 93 PRO A C 1
ATOM 749 O O . PRO A 1 93 ? -1.690 -7.547 -12.737 1.00 90.69 93 PRO A O 1
ATOM 752 N N . MET A 1 94 ? 0.538 -7.587 -13.051 1.00 89.88 94 MET A N 1
ATOM 753 C CA . MET A 1 94 ? 0.538 -6.978 -14.384 1.00 89.88 94 MET A CA 1
ATOM 754 C C . MET A 1 94 ? 0.819 -8.024 -15.465 1.00 89.88 94 MET A C 1
ATOM 756 O O . MET A 1 94 ? 1.610 -8.949 -15.273 1.00 89.88 94 MET A O 1
ATOM 760 N N . LEU A 1 95 ? 0.190 -7.874 -16.634 1.00 88.00 95 LEU A N 1
ATOM 761 C CA . LEU A 1 95 ? 0.406 -8.787 -17.755 1.00 88.00 95 LEU A CA 1
ATOM 762 C C .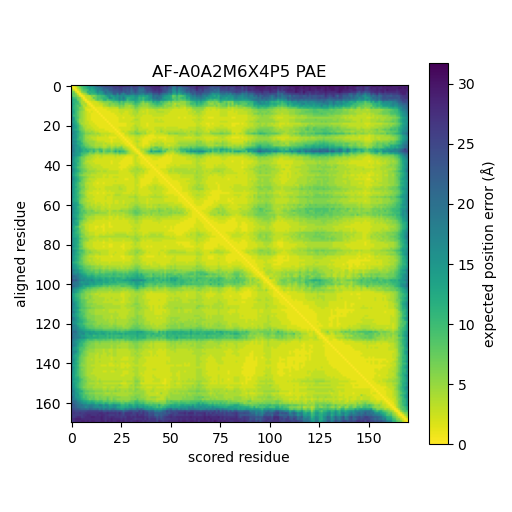 LEU A 1 95 ? 1.864 -8.726 -18.243 1.00 88.00 95 LEU A C 1
ATOM 764 O O . LEU A 1 95 ? 2.414 -7.657 -18.522 1.00 88.00 95 LEU A O 1
ATOM 768 N N . GLY A 1 96 ? 2.483 -9.898 -18.389 1.00 85.25 96 GLY A N 1
ATOM 769 C CA . GLY A 1 96 ? 3.875 -10.010 -18.823 1.00 85.25 96 GLY A CA 1
ATOM 770 C C . GLY A 1 96 ? 4.877 -9.483 -17.794 1.00 85.25 96 GLY A C 1
ATOM 771 O O . GLY A 1 96 ? 5.958 -9.058 -18.194 1.00 85.25 96 GLY A O 1
ATOM 772 N N . LEU A 1 97 ? 4.493 -9.446 -16.517 1.00 87.06 97 LEU A N 1
ATOM 773 C CA . LEU A 1 97 ? 5.399 -9.372 -15.380 1.00 87.06 97 LEU A CA 1
ATOM 774 C C . LEU A 1 97 ? 5.371 -10.734 -14.684 1.00 87.06 97 LEU A C 1
ATOM 776 O O . LEU A 1 97 ? 4.295 -11.292 -14.452 1.00 87.06 97 LEU A O 1
ATOM 780 N N . ASP A 1 98 ? 6.544 -11.278 -14.392 1.00 84.25 98 ASP A N 1
ATOM 781 C CA . ASP A 1 98 ? 6.648 -12.528 -13.654 1.00 84.25 98 ASP A CA 1
ATOM 782 C C . ASP A 1 98 ? 6.188 -12.308 -12.206 1.00 84.25 98 ASP A C 1
ATOM 784 O O . ASP A 1 98 ? 6.704 -11.446 -11.493 1.00 84.25 98 ASP A O 1
ATOM 788 N N . GLN A 1 99 ? 5.182 -13.069 -11.772 1.00 76.81 99 GLN A N 1
ATOM 789 C CA . GLN A 1 99 ? 4.623 -12.930 -10.428 1.00 76.81 99 GLN A CA 1
ATOM 790 C C . GLN A 1 99 ? 5.606 -13.373 -9.344 1.00 76.81 99 GLN A C 1
ATOM 792 O O . GLN A 1 99 ? 5.462 -12.939 -8.204 1.00 76.81 99 GLN A O 1
ATOM 797 N N . GLU A 1 100 ? 6.597 -14.202 -9.681 1.00 81.94 100 GLU A N 1
ATOM 798 C CA . GLU A 1 100 ? 7.654 -14.592 -8.746 1.00 81.94 100 GLU A CA 1
ATOM 799 C C . GLU A 1 100 ? 8.641 -13.447 -8.478 1.00 81.94 100 GLU A C 1
ATOM 801 O O . GLU A 1 100 ? 9.278 -13.423 -7.427 1.00 81.94 100 GLU A O 1
ATOM 806 N N . GLN A 1 101 ? 8.718 -12.466 -9.384 1.00 75.44 101 GLN A N 1
ATOM 807 C CA . GLN A 1 101 ? 9.571 -11.282 -9.241 1.00 75.44 101 GLN A CA 1
ATOM 808 C C . GLN A 1 101 ? 8.908 -10.164 -8.430 1.00 75.44 101 GLN A C 1
ATOM 810 O O . GLN A 1 101 ? 9.584 -9.232 -8.000 1.00 75.44 101 GLN A O 1
ATOM 815 N N . LEU A 1 102 ? 7.593 -10.240 -8.200 1.00 83.81 102 LEU A N 1
ATOM 816 C CA . LEU A 1 102 ? 6.890 -9.276 -7.363 1.00 83.81 102 LEU A CA 1
ATOM 817 C C . LEU A 1 102 ? 6.989 -9.667 -5.884 1.00 83.81 102 LEU A C 1
ATOM 819 O O . LEU A 1 102 ? 6.596 -10.779 -5.510 1.00 83.81 102 LEU A O 1
ATOM 823 N N . PRO A 1 103 ? 7.401 -8.740 -5.003 1.00 86.56 103 PRO A N 1
ATOM 824 C CA . PRO A 1 103 ? 7.259 -8.947 -3.574 1.00 86.56 103 PRO A CA 1
ATOM 825 C C . PRO A 1 103 ? 5.795 -9.226 -3.219 1.00 86.56 103 PRO A C 1
ATOM 827 O O . PRO A 1 103 ? 4.863 -8.619 -3.751 1.00 86.56 103 PRO A O 1
ATOM 830 N N . LYS A 1 104 ? 5.572 -10.157 -2.288 1.00 90.81 104 LYS A N 1
ATOM 831 C CA . LYS A 1 104 ? 4.211 -10.515 -1.845 1.00 90.81 104 LYS A CA 1
ATOM 832 C C . LYS A 1 104 ? 3.503 -9.357 -1.142 1.00 90.81 104 LYS A C 1
ATOM 834 O O . LYS A 1 104 ? 2.273 -9.311 -1.135 1.00 90.81 104 LYS A O 1
ATOM 839 N N . VAL A 1 105 ? 4.291 -8.488 -0.521 1.00 92.88 105 VAL A N 1
ATOM 840 C CA . VAL A 1 105 ? 3.883 -7.297 0.214 1.00 92.88 105 VAL A CA 1
ATOM 841 C C . VAL A 1 105 ? 4.922 -6.227 -0.088 1.00 92.88 105 VAL A C 1
ATOM 843 O O . VAL A 1 105 ? 6.114 -6.527 -0.086 1.00 92.88 105 VAL A O 1
ATOM 846 N N . VAL A 1 106 ? 4.452 -5.015 -0.343 1.00 95.44 106 VAL A N 1
ATOM 847 C CA . VAL A 1 106 ? 5.244 -3.802 -0.562 1.00 95.44 106 VAL A CA 1
ATOM 848 C C . VAL A 1 106 ? 4.675 -2.673 0.293 1.00 95.44 106 VAL A C 1
ATOM 850 O O . VAL A 1 106 ? 3.570 -2.782 0.825 1.00 95.44 106 VAL A O 1
ATOM 853 N N . THR A 1 107 ? 5.425 -1.593 0.411 1.00 95.69 107 THR A N 1
ATOM 854 C CA . THR A 1 107 ? 5.128 -0.368 1.151 1.00 95.69 107 THR A CA 1
ATOM 855 C C . THR A 1 107 ? 5.318 0.839 0.234 1.00 95.69 107 THR A C 1
ATOM 857 O O . THR A 1 107 ? 5.892 0.733 -0.849 1.00 95.69 107 THR A O 1
ATOM 860 N N . THR A 1 108 ? 4.835 2.011 0.640 1.00 93.75 108 THR A N 1
ATOM 861 C CA . THR A 1 108 ? 5.009 3.240 -0.146 1.00 93.75 108 THR A CA 1
ATOM 862 C C . THR A 1 108 ? 6.479 3.647 -0.360 1.00 93.75 108 THR A C 1
ATOM 864 O O . THR A 1 108 ? 6.783 4.051 -1.482 1.00 93.75 108 THR A O 1
ATOM 867 N N . PRO A 1 109 ? 7.429 3.463 0.587 1.00 93.62 109 PRO A N 1
ATOM 868 C CA . PRO A 1 109 ? 8.855 3.678 0.316 1.00 93.62 109 PRO A CA 1
ATOM 869 C C . PRO A 1 109 ? 9.438 2.810 -0.805 1.00 93.62 109 PRO A C 1
ATOM 871 O O . PRO A 1 109 ? 10.342 3.265 -1.505 1.00 93.62 109 PRO A O 1
ATOM 874 N N . ASP A 1 110 ? 8.901 1.605 -1.037 1.00 93.75 110 ASP A N 1
ATOM 875 C CA . ASP A 1 110 ? 9.377 0.729 -2.117 1.00 93.75 110 ASP A CA 1
ATOM 876 C C . ASP A 1 110 ? 9.176 1.365 -3.505 1.00 93.75 110 ASP A C 1
ATOM 878 O O . ASP A 1 110 ? 9.908 1.046 -4.442 1.00 93.75 110 ASP A O 1
ATOM 882 N N . LEU A 1 111 ? 8.230 2.307 -3.653 1.00 93.94 111 LEU A N 1
ATOM 883 C CA . LEU A 1 111 ? 8.051 3.071 -4.894 1.00 93.94 111 LEU A CA 1
ATOM 884 C C . LEU A 1 111 ? 9.282 3.902 -5.241 1.00 93.94 111 LEU A C 1
ATOM 886 O O . LEU A 1 111 ? 9.620 3.997 -6.418 1.00 93.94 111 LEU A O 1
ATOM 890 N N . ILE A 1 112 ? 9.940 4.490 -4.238 1.00 92.56 112 ILE A N 1
ATOM 891 C CA . ILE A 1 112 ? 11.131 5.319 -4.442 1.00 92.56 112 ILE A CA 1
ATOM 892 C C . ILE A 1 112 ? 12.261 4.432 -4.952 1.00 92.56 112 ILE A C 1
ATOM 894 O O . ILE A 1 112 ? 12.809 4.701 -6.013 1.00 92.56 112 ILE A O 1
ATOM 898 N N . SER A 1 113 ? 12.535 3.320 -4.268 1.00 92.81 113 SER A N 1
ATOM 899 C CA . SER A 1 113 ? 13.611 2.405 -4.661 1.00 92.81 113 SER A CA 1
ATOM 900 C C . SER A 1 113 ? 13.393 1.798 -6.050 1.00 92.81 113 SER A C 1
ATOM 902 O O . SER A 1 113 ? 14.332 1.687 -6.836 1.00 92.81 113 SER A O 1
ATOM 904 N N . VAL A 1 114 ? 12.153 1.432 -6.392 1.00 94.62 114 VAL A N 1
ATOM 905 C CA . VAL A 1 114 ? 11.827 0.932 -7.737 1.00 94.62 114 VAL A CA 1
ATOM 906 C C . VAL A 1 114 ? 11.957 2.035 -8.787 1.00 94.62 114 VAL A C 1
ATOM 908 O O . VAL A 1 114 ? 12.407 1.760 -9.898 1.00 94.62 114 VAL A O 1
ATOM 911 N N . PHE A 1 115 ? 11.574 3.271 -8.461 1.00 94.88 115 PHE A N 1
ATOM 912 C CA . PHE A 1 115 ? 11.703 4.399 -9.378 1.00 94.88 115 PHE A CA 1
ATOM 913 C C . PHE A 1 115 ? 13.165 4.782 -9.627 1.00 94.88 115 PHE A C 1
ATOM 915 O O . PHE A 1 115 ? 13.531 4.998 -10.777 1.00 94.88 115 PHE A O 1
ATOM 922 N N . GLU A 1 116 ? 14.007 4.796 -8.594 1.00 94.25 116 GLU A N 1
ATOM 923 C CA . GLU A 1 116 ? 15.449 5.043 -8.722 1.00 94.25 116 GLU A CA 1
ATOM 924 C C . GLU A 1 116 ? 16.112 3.994 -9.624 1.00 94.25 116 GLU A C 1
ATOM 926 O O . GLU A 1 116 ? 16.821 4.347 -10.566 1.00 94.25 116 GLU A O 1
ATOM 931 N N . ALA A 1 117 ? 15.810 2.708 -9.410 1.00 93.75 117 ALA A N 1
ATOM 932 C CA . ALA A 1 117 ? 16.303 1.631 -10.269 1.00 93.75 117 ALA A CA 1
ATOM 933 C C . ALA A 1 117 ? 15.796 1.769 -11.715 1.00 93.75 117 ALA A C 1
ATOM 935 O O . ALA A 1 117 ? 16.539 1.561 -12.674 1.00 93.75 117 ALA A O 1
ATOM 936 N N . PHE A 1 118 ? 14.523 2.140 -11.888 1.00 93.62 118 PHE A N 1
ATOM 937 C CA . PHE A 1 118 ? 13.932 2.394 -13.201 1.00 93.62 118 PHE A CA 1
ATOM 938 C C . PHE A 1 118 ? 14.622 3.550 -13.929 1.00 93.62 118 PHE A C 1
ATOM 940 O O . PHE A 1 118 ? 14.914 3.429 -15.118 1.00 93.62 118 PHE A O 1
ATOM 947 N N . GLU A 1 119 ? 14.880 4.654 -13.233 1.00 93.50 119 GLU A N 1
ATOM 948 C CA . GLU A 1 119 ? 15.556 5.826 -13.776 1.00 93.50 119 GLU A CA 1
ATOM 949 C C . GLU A 1 119 ? 17.002 5.498 -14.172 1.00 93.50 119 GLU A C 1
ATOM 951 O O . GLU A 1 119 ? 17.431 5.833 -15.279 1.00 93.50 119 GLU A O 1
ATOM 956 N N . GLU A 1 120 ? 17.733 4.774 -13.323 1.00 92.81 120 GLU A N 1
ATOM 957 C CA . GLU A 1 120 ? 19.091 4.320 -13.621 1.00 92.81 120 GLU A CA 1
ATOM 958 C C . GLU A 1 120 ? 19.136 3.447 -14.885 1.00 92.81 120 GLU A C 1
ATOM 960 O O . GLU A 1 120 ? 19.881 3.755 -15.822 1.00 92.81 120 GLU A O 1
ATOM 965 N N . ALA A 1 121 ? 18.287 2.416 -14.964 1.00 92.75 121 ALA A N 1
ATOM 966 C CA . ALA A 1 121 ? 18.196 1.545 -16.135 1.00 92.75 121 ALA A CA 1
ATOM 967 C C . ALA A 1 121 ? 17.784 2.325 -17.397 1.00 92.75 121 ALA A C 1
ATOM 969 O O . ALA A 1 121 ? 18.301 2.081 -18.489 1.00 92.75 121 ALA A O 1
ATOM 970 N N . PHE A 1 122 ? 16.891 3.311 -17.257 1.00 92.25 122 PHE A N 1
ATOM 971 C CA . PHE A 1 122 ? 16.440 4.149 -18.367 1.00 92.25 122 PHE A CA 1
ATOM 972 C C . PHE A 1 122 ? 17.592 4.937 -18.999 1.00 92.25 122 PHE A C 1
ATOM 974 O O . PHE A 1 122 ? 17.677 5.011 -20.228 1.00 92.25 122 PHE A O 1
ATOM 981 N N . TYR A 1 123 ? 18.487 5.503 -18.186 1.00 89.81 123 TYR A N 1
ATOM 982 C CA . TYR A 1 123 ? 19.639 6.257 -18.683 1.00 89.81 123 TYR A CA 1
ATOM 983 C C . TYR A 1 123 ? 20.789 5.370 -19.173 1.00 89.81 123 TYR A C 1
ATOM 985 O O . TYR A 1 123 ? 21.525 5.795 -20.065 1.00 89.81 123 TYR A O 1
ATOM 993 N N . GLN A 1 124 ? 20.954 4.164 -18.622 1.00 90.25 124 GLN A N 1
ATOM 994 C CA . GLN A 1 124 ? 22.032 3.249 -19.013 1.00 90.25 124 GLN A CA 1
ATOM 995 C C . GLN A 1 124 ? 21.700 2.434 -20.269 1.00 90.25 124 GLN A C 1
ATOM 997 O O . GLN A 1 124 ? 22.549 2.291 -21.149 1.00 90.25 124 GLN A O 1
ATOM 1002 N N . GLU A 1 125 ? 20.475 1.916 -20.371 1.00 88.56 125 GLU A N 1
ATOM 1003 C CA . GLU A 1 125 ? 20.090 0.940 -21.400 1.00 88.56 125 GLU A CA 1
ATOM 1004 C C . GLU A 1 125 ? 19.095 1.482 -22.433 1.00 88.56 125 GLU A C 1
ATOM 1006 O O . GLU A 1 125 ? 18.915 0.897 -23.504 1.00 88.56 125 GLU A O 1
ATOM 1011 N N . GLY A 1 126 ? 18.453 2.613 -22.133 1.00 85.50 126 GLY A N 1
ATOM 1012 C CA . GLY A 1 126 ? 17.440 3.229 -22.982 1.00 85.50 126 GLY A CA 1
ATOM 1013 C C . GLY A 1 126 ? 16.031 2.660 -22.784 1.00 85.50 126 GLY A C 1
ATOM 1014 O O . GLY A 1 126 ? 15.811 1.580 -22.242 1.00 85.50 126 GLY A O 1
ATOM 1015 N N . SER A 1 127 ? 15.028 3.397 -23.270 1.00 85.75 127 SER A N 1
ATOM 1016 C CA . SER A 1 127 ? 13.608 3.145 -22.968 1.00 85.75 127 SER A CA 1
ATOM 1017 C C . SER A 1 127 ? 13.046 1.800 -23.449 1.00 85.75 127 SER A C 1
ATOM 1019 O O . SER A 1 127 ? 11.969 1.384 -23.014 1.00 85.75 127 SER A O 1
ATOM 1021 N N . GLU A 1 128 ? 13.716 1.153 -24.400 1.00 87.12 128 GLU A N 1
ATOM 1022 C CA . GLU A 1 128 ? 13.266 -0.101 -25.016 1.00 87.12 128 GLU A CA 1
ATOM 1023 C C . GLU A 1 128 ? 13.87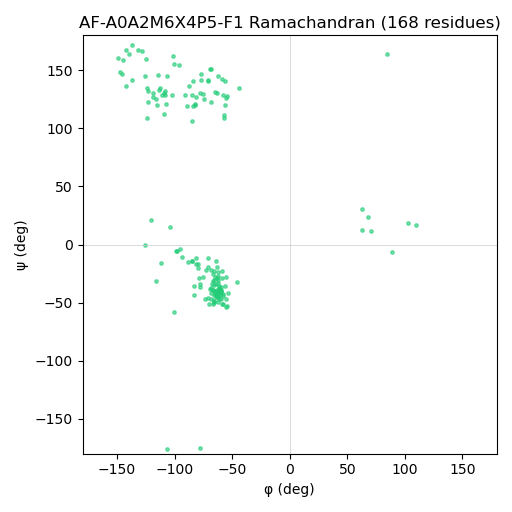5 -1.344 -24.359 1.00 87.12 128 GLU A C 1
ATOM 1025 O O . GLU A 1 128 ? 13.497 -2.461 -24.717 1.00 87.12 128 GLU A O 1
ATOM 1030 N N . SER A 1 129 ? 14.777 -1.175 -23.385 1.00 92.44 129 SER A N 1
ATOM 1031 C CA . SER A 1 129 ? 15.391 -2.308 -22.697 1.00 92.44 129 SER A CA 1
ATOM 1032 C C . SER A 1 129 ? 14.344 -3.137 -21.942 1.00 92.44 129 SER A C 1
ATOM 1034 O O . SER A 1 129 ? 13.351 -2.625 -21.410 1.00 92.44 129 SER A O 1
ATOM 1036 N N . ALA A 1 130 ? 14.552 -4.456 -21.907 1.00 91.25 130 ALA A N 1
ATOM 1037 C CA . ALA A 1 130 ? 13.652 -5.372 -21.212 1.00 91.25 130 ALA A CA 1
ATOM 1038 C C . ALA A 1 130 ? 13.596 -5.083 -19.702 1.00 91.25 130 ALA A C 1
ATOM 1040 O O . ALA A 1 130 ? 12.537 -5.239 -19.086 1.00 91.25 130 ALA A O 1
ATOM 1041 N N . GLU A 1 131 ? 14.708 -4.631 -19.123 1.00 90.94 131 GLU A N 1
ATOM 1042 C CA . GLU A 1 131 ? 14.796 -4.229 -17.723 1.00 90.94 131 GLU A CA 1
ATOM 1043 C C . GLU A 1 131 ? 13.941 -2.989 -17.451 1.00 90.94 131 GLU A C 1
ATOM 1045 O O . GLU A 1 131 ? 13.068 -3.031 -16.584 1.00 90.94 131 GLU A O 1
ATOM 1050 N N . VAL A 1 132 ? 14.066 -1.940 -18.271 1.00 92.62 132 VAL A N 1
ATOM 1051 C CA . VAL A 1 132 ? 13.252 -0.717 -18.159 1.00 92.62 132 VAL A CA 1
ATOM 1052 C C . VAL A 1 132 ? 11.758 -1.027 -18.266 1.00 92.62 132 VAL A C 1
ATOM 1054 O O . VAL A 1 132 ? 10.947 -0.520 -17.487 1.00 92.62 132 VAL A O 1
ATOM 1057 N N . GLN A 1 133 ? 11.367 -1.901 -19.197 1.00 91.62 133 GLN A N 1
ATOM 1058 C CA . GLN A 1 133 ? 9.971 -2.331 -19.335 1.00 91.62 133 GLN A CA 1
ATOM 1059 C C . GLN A 1 133 ? 9.483 -3.131 -18.120 1.00 91.62 133 GLN A C 1
ATOM 1061 O O . GLN A 1 133 ? 8.319 -3.010 -17.730 1.00 91.62 133 GLN A O 1
ATOM 1066 N N . THR A 1 134 ? 10.354 -3.933 -17.511 1.00 92.56 134 THR A N 1
ATOM 1067 C CA . THR A 1 134 ? 10.040 -4.719 -16.311 1.00 92.56 134 THR A CA 1
ATOM 1068 C C . THR A 1 134 ? 9.877 -3.810 -15.098 1.00 92.56 134 THR A C 1
ATOM 1070 O O . THR A 1 134 ? 8.824 -3.841 -14.461 1.00 92.56 134 THR A O 1
ATOM 1073 N N . LEU A 1 135 ? 10.844 -2.930 -14.832 1.00 93.56 135 LEU A N 1
ATOM 1074 C CA . LEU A 1 135 ? 10.805 -1.970 -13.727 1.00 93.56 135 LEU A CA 1
ATOM 1075 C C . LEU A 1 135 ? 9.605 -1.026 -13.837 1.00 93.56 135 LEU A C 1
ATOM 1077 O O . LEU A 1 135 ? 8.902 -0.806 -12.853 1.00 93.56 135 LEU A O 1
ATOM 1081 N N . ARG A 1 136 ? 9.268 -0.575 -15.053 1.00 93.38 136 ARG A N 1
ATOM 1082 C CA . ARG A 1 136 ? 8.041 0.195 -15.303 1.00 93.38 136 ARG A CA 1
ATOM 1083 C C . ARG A 1 136 ? 6.786 -0.575 -14.890 1.00 93.38 136 ARG A C 1
ATOM 1085 O O . ARG A 1 136 ? 5.893 -0.005 -14.266 1.00 93.38 136 ARG A O 1
ATOM 1092 N N . LYS A 1 137 ? 6.687 -1.864 -15.230 1.00 93.69 137 LYS A N 1
ATOM 1093 C CA . LYS A 1 137 ? 5.544 -2.702 -14.828 1.00 93.69 137 LYS A CA 1
ATOM 1094 C C . LYS A 1 137 ? 5.504 -2.930 -13.320 1.00 93.69 137 LYS A C 1
ATOM 1096 O O . LYS A 1 137 ? 4.412 -2.907 -12.763 1.00 93.69 137 LYS A O 1
ATOM 1101 N N . VAL A 1 138 ? 6.652 -3.132 -12.668 1.00 94.31 138 VAL A N 1
ATOM 1102 C CA . VAL A 1 138 ? 6.738 -3.250 -11.202 1.00 94.31 138 VAL A CA 1
ATOM 1103 C C . VAL A 1 138 ? 6.260 -1.956 -10.547 1.00 94.31 138 VAL A C 1
ATOM 1105 O O . VAL A 1 138 ? 5.390 -2.006 -9.684 1.00 94.31 138 VAL A O 1
ATOM 1108 N N . PHE A 1 139 ? 6.729 -0.802 -11.020 1.00 95.12 139 PHE A N 1
ATOM 1109 C CA . PHE A 1 139 ? 6.301 0.503 -10.525 1.00 95.12 139 PHE A CA 1
ATOM 1110 C C . PHE A 1 139 ? 4.775 0.664 -10.599 1.00 95.12 139 PHE A C 1
ATOM 1112 O O . PHE A 1 139 ? 4.123 0.882 -9.580 1.00 95.12 139 PHE A O 1
ATOM 1119 N N . PHE A 1 140 ? 4.169 0.457 -11.775 1.00 95.19 140 PHE A N 1
ATOM 1120 C CA . PHE A 1 140 ? 2.710 0.565 -11.919 1.00 95.19 140 PHE A CA 1
ATOM 1121 C C . PHE A 1 140 ? 1.938 -0.516 -11.153 1.00 95.19 140 PHE A C 1
ATOM 1123 O O . PHE A 1 140 ? 0.833 -0.256 -10.688 1.00 95.19 140 PHE A O 1
ATOM 1130 N N . SER A 1 141 ? 2.503 -1.712 -10.996 1.00 95.38 141 SER A N 1
ATOM 1131 C CA . SER A 1 141 ? 1.940 -2.781 -10.164 1.00 95.38 141 SER A CA 1
ATOM 1132 C C . SER A 1 141 ? 1.811 -2.341 -8.699 1.00 95.38 141 SER A C 1
ATOM 1134 O O . SER A 1 141 ? 0.762 -2.548 -8.081 1.00 95.38 141 SER A O 1
ATOM 1136 N N . ILE A 1 142 ? 2.833 -1.665 -8.160 1.00 95.94 142 ILE A N 1
ATOM 1137 C CA . ILE A 1 142 ? 2.808 -1.099 -6.806 1.00 95.94 142 ILE A CA 1
ATOM 1138 C C . ILE A 1 142 ? 1.816 0.070 -6.731 1.00 95.94 142 ILE A C 1
ATOM 1140 O O . ILE A 1 142 ? 0.968 0.062 -5.844 1.00 95.94 142 ILE A O 1
ATOM 1144 N N . ILE A 1 143 ? 1.835 1.013 -7.683 1.00 95.75 143 ILE A N 1
ATOM 1145 C CA . ILE A 1 143 ? 0.877 2.138 -7.719 1.00 95.75 143 ILE A CA 1
ATOM 1146 C C . ILE A 1 143 ? -0.568 1.634 -7.694 1.00 95.75 143 ILE A C 1
ATOM 1148 O O . ILE A 1 143 ? -1.342 2.021 -6.824 1.00 95.75 143 ILE A O 1
ATOM 1152 N N . CYS A 1 144 ? -0.927 0.718 -8.598 1.00 94.94 144 CYS A N 1
ATOM 1153 C CA . CYS A 1 144 ? -2.283 0.180 -8.659 1.00 94.94 144 CYS A CA 1
ATOM 1154 C C . CYS A 1 144 ? -2.659 -0.599 -7.390 1.00 94.94 144 CYS A C 1
ATOM 1156 O O . CYS A 1 144 ? -3.819 -0.574 -6.988 1.00 94.94 144 CYS A O 1
ATOM 1158 N N . GLY A 1 145 ? -1.704 -1.284 -6.751 1.00 94.94 145 GLY A N 1
ATOM 1159 C CA . GLY A 1 145 ? -1.923 -1.938 -5.458 1.00 94.94 145 GLY A CA 1
ATOM 1160 C C . GLY A 1 145 ? -2.201 -0.945 -4.336 1.00 94.94 145 GLY A C 1
ATOM 1161 O O . GLY A 1 145 ? -3.127 -1.157 -3.557 1.00 94.94 145 GLY A O 1
ATOM 1162 N N . GLY A 1 146 ? -1.442 0.148 -4.287 1.00 95.38 146 GLY A N 1
ATOM 1163 C CA . GLY A 1 146 ? -1.612 1.203 -3.296 1.00 95.38 146 GLY A CA 1
ATOM 1164 C C . GLY A 1 146 ? -2.945 1.934 -3.464 1.00 95.38 146 GLY A C 1
ATOM 1165 O O . GLY A 1 146 ? -3.710 2.058 -2.510 1.00 95.38 146 GLY A O 1
ATOM 1166 N N . GLU A 1 147 ? -3.278 2.335 -4.693 1.00 94.56 147 GLU A N 1
ATOM 1167 C CA . GLU A 1 147 ? -4.568 2.964 -5.012 1.00 94.56 147 GLU A CA 1
ATOM 1168 C C . GLU A 1 147 ? -5.743 2.030 -4.667 1.00 94.56 147 GLU A C 1
ATOM 1170 O O . GLU A 1 147 ? -6.737 2.464 -4.087 1.00 94.56 147 GLU A O 1
ATOM 1175 N N . ALA A 1 148 ? -5.622 0.725 -4.946 1.00 92.88 148 ALA A N 1
ATOM 1176 C CA . ALA A 1 148 ? -6.665 -0.256 -4.640 1.00 92.88 148 ALA A CA 1
ATOM 1177 C C . ALA A 1 148 ? -6.920 -0.449 -3.137 1.00 92.88 148 ALA A C 1
ATOM 1179 O O . ALA A 1 148 ? -8.000 -0.915 -2.767 1.00 92.88 148 ALA A O 1
ATOM 1180 N N . VAL A 1 149 ? -5.948 -0.125 -2.276 1.00 93.94 149 VAL A N 1
ATOM 1181 C CA . VAL A 1 149 ? -6.131 -0.168 -0.817 1.00 93.94 149 VAL A CA 1
ATOM 1182 C C . VAL A 1 149 ? -6.563 1.173 -0.222 1.00 93.94 149 VAL A C 1
ATOM 1184 O O . VAL A 1 149 ? -6.972 1.192 0.934 1.00 93.94 149 VAL A O 1
ATOM 1187 N N . GLY A 1 150 ? -6.524 2.259 -1.000 1.00 91.75 150 GLY A N 1
ATOM 1188 C CA . GLY A 1 150 ? -6.962 3.592 -0.578 1.00 91.75 150 GLY A CA 1
ATOM 1189 C C . GLY A 1 150 ? -5.842 4.619 -0.392 1.00 91.75 150 GLY A C 1
ATOM 1190 O O . GLY A 1 150 ? 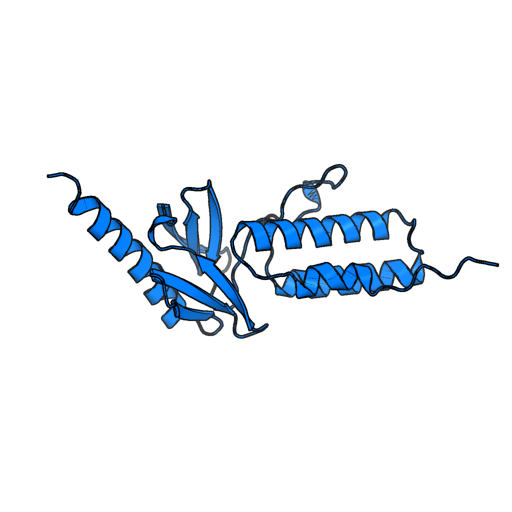-6.077 5.634 0.263 1.00 91.75 150 GLY A O 1
ATOM 1191 N N . PHE A 1 151 ? -4.636 4.377 -0.923 1.00 94.50 151 PHE A N 1
ATOM 1192 C CA . PHE A 1 151 ? -3.595 5.407 -0.978 1.00 94.50 151 PHE A CA 1
ATOM 1193 C C . PHE A 1 151 ? -3.838 6.416 -2.095 1.00 94.50 151 PHE A C 1
ATOM 1195 O O . PHE A 1 151 ? -4.174 6.044 -3.219 1.00 94.50 151 PHE A O 1
ATOM 1202 N N . ASP A 1 152 ? -3.540 7.683 -1.808 1.00 89.81 152 ASP A N 1
ATOM 1203 C CA . ASP A 1 152 ? -3.348 8.704 -2.838 1.00 89.81 152 ASP A CA 1
ATOM 1204 C C . ASP A 1 152 ? -1.901 8.668 -3.367 1.00 89.81 152 ASP A C 1
ATOM 1206 O O . ASP A 1 152 ? -0.944 9.064 -2.685 1.00 89.81 152 ASP A O 1
ATOM 1210 N N . LEU A 1 153 ? -1.754 8.150 -4.590 1.00 93.25 153 LEU A N 1
ATOM 1211 C CA . LEU A 1 153 ? -0.482 8.003 -5.308 1.00 93.25 153 LEU A CA 1
ATOM 1212 C C . LEU A 1 153 ? -0.474 8.760 -6.646 1.00 93.25 153 LEU A C 1
ATOM 1214 O O . LEU A 1 153 ? 0.318 8.450 -7.541 1.00 93.25 153 LEU A O 1
ATOM 1218 N N . GLU A 1 154 ? -1.352 9.757 -6.800 1.00 90.44 154 GLU A N 1
ATOM 1219 C CA . GLU A 1 154 ? -1.475 10.535 -8.038 1.00 90.44 154 GLU A CA 1
ATOM 1220 C C . GLU A 1 154 ? -0.149 11.239 -8.388 1.00 90.44 154 GLU A C 1
ATOM 1222 O O . GLU A 1 154 ? 0.253 11.303 -9.551 1.00 90.44 154 GLU A O 1
ATOM 1227 N N . CYS A 1 155 ? 0.585 11.719 -7.381 1.00 91.19 155 CYS A N 1
ATOM 1228 C CA . CYS A 1 155 ? 1.905 12.326 -7.563 1.00 91.19 155 CYS A CA 1
ATOM 1229 C C . CYS A 1 155 ? 2.922 11.330 -8.144 1.00 91.19 155 CYS A C 1
ATOM 1231 O O . CYS A 1 155 ? 3.582 11.631 -9.139 1.00 91.19 155 CYS A O 1
ATOM 1233 N N . GLU A 1 156 ? 3.024 10.138 -7.559 1.00 93.50 156 GLU A N 1
ATOM 1234 C CA . GLU A 1 156 ? 3.984 9.096 -7.936 1.00 93.50 156 GLU A CA 1
ATOM 1235 C C . GLU A 1 156 ? 3.709 8.571 -9.341 1.00 93.50 156 GLU A C 1
ATOM 1237 O O . GLU A 1 156 ? 4.613 8.386 -10.155 1.00 93.50 156 GLU A O 1
ATOM 1242 N N . LYS A 1 157 ? 2.432 8.402 -9.678 1.00 91.06 157 LYS A N 1
ATOM 1243 C CA . LYS A 1 157 ? 1.983 7.992 -11.011 1.00 91.06 157 LYS A CA 1
ATOM 1244 C C . LYS A 1 157 ? 2.504 8.908 -12.123 1.00 91.06 157 LYS A C 1
ATOM 1246 O O . LYS A 1 157 ? 2.694 8.459 -13.257 1.00 91.06 157 LYS A O 1
ATOM 1251 N N . ASN A 1 158 ? 2.763 10.175 -11.801 1.00 91.88 158 ASN A N 1
ATOM 1252 C CA . ASN A 1 158 ? 3.295 11.162 -12.732 1.00 91.88 158 ASN A CA 1
ATOM 1253 C C . ASN A 1 158 ? 4.830 11.143 -12.852 1.00 91.88 158 ASN A C 1
ATOM 1255 O O . ASN A 1 158 ? 5.341 11.668 -13.839 1.00 91.88 158 ASN A O 1
ATOM 1259 N N . TRP A 1 159 ? 5.575 10.484 -11.956 1.00 92.19 159 TRP A N 1
ATOM 1260 C CA . TRP A 1 159 ? 7.047 10.415 -12.023 1.00 92.19 159 TRP A CA 1
ATOM 1261 C C . TRP A 1 159 ? 7.557 9.773 -13.320 1.00 92.19 159 TRP A C 1
ATOM 1263 O O . TRP A 1 159 ? 8.500 10.246 -13.947 1.00 92.19 159 TRP A O 1
ATOM 1273 N N . VAL A 1 160 ? 6.882 8.730 -13.807 1.00 85.69 160 VAL A N 1
ATOM 1274 C CA . VAL A 1 160 ? 7.259 8.084 -15.078 1.00 85.69 160 VAL A CA 1
ATOM 1275 C C . VAL A 1 160 ? 7.039 9.015 -16.279 1.00 85.69 160 VAL A C 1
ATOM 1277 O O . VAL A 1 160 ? 7.698 8.870 -17.306 1.00 85.69 160 VAL A O 1
ATOM 1280 N N . GLN A 1 161 ? 6.121 9.981 -16.173 1.00 84.12 161 GLN A N 1
ATOM 1281 C CA . GLN A 1 161 ? 5.828 10.929 -17.252 1.00 84.12 161 GLN A CA 1
ATOM 1282 C C . GLN A 1 161 ? 6.852 12.065 -17.331 1.00 84.12 161 GLN A C 1
ATOM 1284 O O . GLN A 1 161 ? 6.962 12.703 -18.378 1.00 84.12 161 GLN A O 1
ATOM 1289 N N . THR A 1 162 ? 7.592 12.325 -16.248 1.00 83.94 162 THR A N 1
ATOM 1290 C CA . THR A 1 162 ? 8.609 13.383 -16.211 1.00 83.94 162 THR A CA 1
ATOM 1291 C C . THR A 1 162 ? 9.936 12.958 -16.827 1.00 83.94 162 THR A C 1
ATOM 1293 O O . THR A 1 162 ? 10.781 13.818 -17.072 1.00 83.94 162 THR A O 1
ATOM 1296 N N . LEU A 1 163 ? 10.129 11.664 -17.110 1.00 79.62 163 LEU A N 1
ATOM 1297 C CA . LEU A 1 163 ? 11.334 11.208 -17.790 1.00 79.62 163 LEU A CA 1
ATOM 1298 C C . LEU A 1 163 ? 11.390 11.771 -19.219 1.00 79.62 163 LEU A C 1
ATOM 1300 O O . LEU A 1 163 ? 10.404 11.687 -19.963 1.00 79.62 163 LEU A O 1
ATOM 1304 N N . PRO A 1 164 ? 12.534 12.347 -19.632 1.00 75.06 164 PRO A N 1
ATOM 1305 C CA . PRO A 1 164 ? 12.693 12.845 -20.986 1.00 75.06 164 PRO A CA 1
ATOM 1306 C C . PRO A 1 164 ? 12.489 11.699 -21.977 1.00 75.06 164 PRO A C 1
ATOM 1308 O O . PRO A 1 164 ? 12.918 10.570 -21.746 1.00 75.06 164 PRO A O 1
ATOM 1311 N N . LYS A 1 165 ? 11.851 11.987 -23.119 1.00 65.62 165 LYS A N 1
ATOM 1312 C CA . LYS A 1 165 ? 11.860 11.038 -24.239 1.00 65.62 165 LYS A CA 1
ATOM 1313 C C . LYS A 1 165 ? 13.325 10.751 -24.556 1.00 65.62 165 LYS A C 1
ATOM 1315 O O . LYS A 1 165 ? 14.081 11.709 -24.728 1.00 65.62 165 LYS A O 1
ATOM 1320 N N . ALA A 1 166 ? 13.702 9.470 -24.571 1.00 58.25 166 ALA A N 1
ATOM 1321 C CA . ALA A 1 166 ? 15.078 9.048 -24.803 1.00 58.25 166 ALA A CA 1
ATOM 1322 C C . ALA A 1 166 ? 15.674 9.853 -25.973 1.00 58.25 166 ALA A C 1
ATOM 1324 O O . ALA A 1 166 ? 14.971 10.055 -26.974 1.00 58.25 166 ALA A O 1
ATOM 1325 N N . PRO A 1 167 ? 16.912 10.369 -25.853 1.00 49.25 167 PRO A N 1
ATOM 1326 C CA . PRO A 1 167 ? 17.538 11.063 -26.962 1.00 49.25 167 PRO A CA 1
ATOM 1327 C C . PRO A 1 167 ? 17.544 10.105 -28.149 1.00 49.25 167 PRO A C 1
ATOM 1329 O O . PRO A 1 167 ? 18.080 9.001 -28.065 1.00 49.25 167 PRO A O 1
ATOM 1332 N N . VAL A 1 168 ? 16.896 10.519 -29.239 1.00 49.34 168 VAL A N 1
ATOM 1333 C CA . VAL A 1 168 ? 16.984 9.809 -30.511 1.00 49.34 168 VAL A CA 1
ATOM 1334 C C . VAL A 1 168 ? 18.467 9.778 -30.842 1.00 49.34 168 VAL A C 1
ATOM 1336 O O . VAL A 1 168 ? 19.069 10.834 -31.039 1.00 49.34 168 VAL A O 1
ATOM 1339 N N . SER A 1 169 ? 19.073 8.594 -30.807 1.00 52.66 169 SER A N 1
ATOM 1340 C CA . SER A 1 169 ? 20.444 8.410 -31.263 1.00 52.66 169 SER A CA 1
ATOM 1341 C C . SER A 1 169 ? 20.484 8.879 -32.719 1.00 52.66 169 SER A C 1
ATOM 1343 O O . SER A 1 169 ? 19.826 8.279 -33.570 1.00 52.66 169 SER A O 1
ATOM 1345 N N . ALA A 1 170 ? 21.133 10.019 -32.961 1.00 40.88 170 ALA A N 1
ATOM 1346 C CA . ALA A 1 170 ? 21.317 10.601 -34.287 1.00 40.88 170 ALA A CA 1
ATOM 1347 C C . ALA A 1 170 ? 22.416 9.865 -35.059 1.00 40.88 170 ALA A C 1
ATOM 1349 O O . ALA A 1 170 ? 23.394 9.428 -34.408 1.00 40.88 170 ALA A O 1
#

Nearest PDB structures (foldseek):
  6thl-assembly1_A  TM=7.493E-01  e=6.529E-01  Saccharomyces cerevisiae
  3tvv-assembly1_A  TM=5.234E-01  e=4.581E-01  Saccharomyces cerevisiae S288C
  3to1-assembly1_A  TM=5.246E-01  e=5.802E-01  Saccharomyces cerevisiae S288C
  5h3u-assembly2_B  TM=4.021E-01  e=2.256E+00  Homo sapiens
  7t25-assembly1_E  TM=2.893E-01  e=3.411E+00  Borreliella burgdorferi B31

Foldseek 3Di:
DPVVPVVVVLVVVVVVVQVLQVPAPQWDWDQDPPQKIWIAGNVPRKIFIDHSQQWDDKDWDADPVRFIWIWTAGPVRFIWIGGSGFIKGAFADDPPADPVPADRIDTPVVLVVLLVQLLVCCVPPNCPDPSNVRSVRNNVSRVVRCVVRGIDCVVSVCSVVPDPHTPPPD

Radius of gyration: 18.73 Å; Cα contacts (8 Å, |Δi|>4): 256; chains: 1; bounding box: 56×29×54 Å

pLDDT: mean 88.67, std 11.37, range [40.88, 97.12]

Mean predicted aligned error: 6.18 Å